Protein AF-A0A2A5JIL6-F1 (afdb_monomer_lite)

pLDDT: mean 71.81, std 15.85, range [43.34, 93.38]

Secondary structure (DSSP, 8-state):
--TTTSSEEE-TTS-EEEGGGGGS-HHHHHHHHHHHHHHHHHHHHHHHHHHHHHHHT--

Sequence (59 aa):
MIPGKTDYLYSSAGVRMPAWRVTLSSEQKKLLSVFESARDVVSDELDVMEQSDRHGNAA

Organism: Rhodococcus qingshengii (NCBI:txid334542)

Foldseek 3Di:
DDPPPQQWDADPVRDIDGPVLVVDDPVRVVVVVVVVVVVVVVVVVVVVVVVVVVVVPPD

Radius of gyration: 17.73 Å; chains: 1; bounding box: 41×29×44 Å

Structure (mmCIF, N/CA/C/O backbone):
data_AF-A0A2A5JIL6-F1
#
_entry.id   AF-A0A2A5JIL6-F1
#
loop_
_atom_site.group_PDB
_atom_site.id
_atom_site.type_symbol
_atom_site.label_atom_id
_atom_site.label_alt_id
_atom_site.label_comp_id
_atom_site.label_asym_id
_atom_site.label_entity_id
_atom_site.label_seq_id
_atom_site.pdbx_PDB_ins_code
_atom_site.Cartn_x
_atom_site.Cartn_y
_atom_site.Cartn_z
_atom_site.occupancy
_atom_site.B_iso_or_equiv
_atom_site.auth_seq_id
_atom_site.auth_comp_id
_atom_site.auth_asym_id
_atom_site.auth_atom_id
_atom_site.pdbx_PDB_model_num
ATOM 1 N N . MET A 1 1 ? -9.606 -23.295 7.958 1.00 43.38 1 MET A N 1
ATOM 2 C CA . MET A 1 1 ? -9.146 -21.987 7.442 1.00 43.38 1 MET A CA 1
ATOM 3 C C . MET A 1 1 ? -7.992 -22.273 6.486 1.00 43.38 1 MET A C 1
ATOM 5 O O . MET A 1 1 ? -7.069 -22.951 6.911 1.00 43.38 1 MET A O 1
ATOM 9 N N . ILE A 1 2 ? -8.090 -21.918 5.200 1.00 43.47 2 ILE A N 1
ATOM 10 C CA . ILE A 1 2 ? -7.062 -22.261 4.194 1.00 43.47 2 ILE A CA 1
ATOM 11 C C . ILE A 1 2 ? -6.047 -21.105 4.117 1.00 43.47 2 ILE A C 1
ATOM 13 O O . ILE A 1 2 ? -6.478 -19.987 3.820 1.00 43.47 2 ILE A O 1
ATOM 17 N N . PRO A 1 3 ? -4.742 -21.337 4.350 1.00 43.34 3 PRO A N 1
ATOM 18 C CA . PRO A 1 3 ? -3.697 -20.336 4.107 1.00 43.34 3 PRO A CA 1
ATOM 19 C C . PRO A 1 3 ? -3.720 -19.903 2.629 1.00 43.34 3 PRO A C 1
ATOM 21 O O . PRO A 1 3 ? -3.827 -20.765 1.759 1.00 43.34 3 PRO A O 1
ATOM 24 N N . GLY A 1 4 ? -3.686 -18.602 2.319 1.00 55.34 4 GLY A N 1
ATOM 25 C CA . GLY A 1 4 ? -3.709 -18.102 0.932 1.00 55.34 4 GLY A CA 1
ATOM 26 C C . GLY A 1 4 ? -4.991 -17.386 0.491 1.00 55.34 4 GLY A C 1
ATOM 27 O O . GLY A 1 4 ? -4.933 -16.484 -0.344 1.00 55.34 4 GLY A O 1
ATOM 28 N N . LYS A 1 5 ? -6.169 -17.741 1.033 1.00 52.94 5 LYS A N 1
ATOM 29 C CA . LYS A 1 5 ? -7.453 -17.122 0.617 1.00 52.94 5 LYS A CA 1
ATOM 30 C C . LYS A 1 5 ? -7.816 -15.852 1.390 1.00 52.94 5 LYS A C 1
ATOM 32 O O . LYS A 1 5 ? -8.552 -15.025 0.869 1.00 52.94 5 LYS A O 1
ATOM 37 N N . THR A 1 6 ? -7.290 -15.691 2.600 1.00 55.34 6 THR A N 1
ATOM 38 C CA . THR A 1 6 ? -7.491 -14.513 3.467 1.00 55.34 6 THR A CA 1
ATOM 39 C C . THR A 1 6 ? -6.353 -13.498 3.393 1.00 55.34 6 THR A C 1
ATOM 41 O O . THR A 1 6 ? -6.421 -12.462 4.044 1.00 55.34 6 THR A O 1
ATOM 44 N N . ASP A 1 7 ? -5.321 -13.762 2.591 1.00 74.75 7 ASP A N 1
ATOM 45 C CA . ASP A 1 7 ? -4.099 -12.948 2.580 1.00 74.75 7 ASP A CA 1
ATOM 46 C C . ASP A 1 7 ? -4.267 -11.636 1.811 1.00 74.75 7 ASP A C 1
ATOM 48 O O . ASP A 1 7 ? -3.385 -10.780 1.844 1.00 74.75 7 ASP A O 1
ATOM 52 N N . TYR A 1 8 ? -5.404 -11.463 1.131 1.00 80.94 8 TYR A N 1
ATOM 53 C CA . TYR A 1 8 ? -5.721 -10.286 0.340 1.00 80.94 8 TYR A CA 1
ATOM 54 C C . TYR A 1 8 ? -7.156 -9.821 0.588 1.00 80.94 8 TYR A C 1
ATOM 56 O O . TYR A 1 8 ? -8.083 -10.622 0.681 1.00 80.94 8 TYR A O 1
ATOM 64 N N . LEU A 1 9 ? -7.323 -8.507 0.648 1.00 85.56 9 LEU A N 1
ATOM 65 C CA . LEU A 1 9 ? -8.585 -7.788 0.730 1.00 85.56 9 LEU A CA 1
ATOM 66 C C . LEU A 1 9 ? -8.772 -6.955 -0.539 1.00 85.56 9 LEU A C 1
ATOM 68 O O . LEU A 1 9 ? -7.817 -6.708 -1.275 1.00 85.56 9 LEU A O 1
ATOM 72 N N . TYR A 1 10 ? -9.993 -6.497 -0.783 1.00 84.44 10 TYR A N 1
ATOM 73 C CA . TYR A 1 10 ? -10.281 -5.539 -1.846 1.00 84.44 10 TYR A CA 1
ATOM 74 C C . TYR A 1 10 ? -10.502 -4.1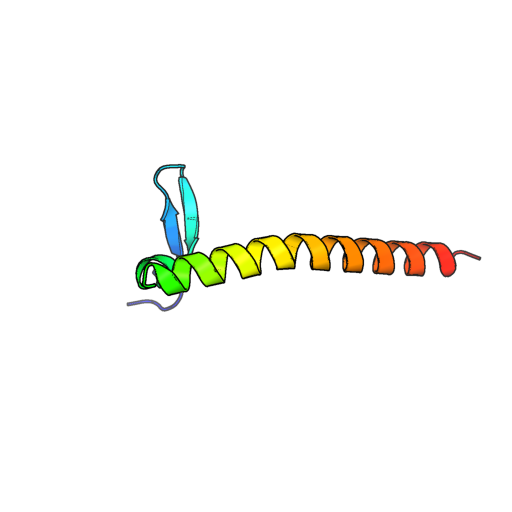57 -1.233 1.00 84.44 10 TYR A C 1
ATOM 76 O O . TYR A 1 10 ? -11.213 -4.023 -0.236 1.00 84.44 10 TYR A O 1
ATOM 84 N N . SER A 1 11 ? -9.872 -3.133 -1.808 1.00 80.62 11 SER A N 1
ATOM 85 C CA . SER A 1 11 ? -10.163 -1.742 -1.468 1.00 80.62 11 SER A CA 1
ATOM 86 C C . SER A 1 11 ? -11.558 -1.351 -1.964 1.00 80.62 11 SER A C 1
ATOM 88 O O . SER A 1 11 ? -12.154 -2.034 -2.799 1.00 80.62 11 SER A O 1
ATOM 90 N N . SER A 1 12 ? -12.069 -0.209 -1.503 1.00 78.81 12 SER A N 1
ATOM 91 C CA . SER A 1 12 ? -13.325 0.366 -2.007 1.00 78.81 12 SER A CA 1
ATOM 92 C C . SER A 1 12 ? -13.292 0.681 -3.508 1.00 78.81 12 SER A C 1
ATOM 94 O O . SER A 1 12 ? -14.340 0.732 -4.140 1.00 78.81 12 SER A O 1
ATOM 96 N N . ALA A 1 13 ? -12.099 0.840 -4.088 1.00 84.56 13 ALA A N 1
ATOM 97 C CA . ALA A 1 13 ? -11.894 1.007 -5.525 1.00 84.56 13 ALA A CA 1
ATOM 98 C C . ALA A 1 13 ? -11.786 -0.333 -6.286 1.00 84.56 13 ALA A C 1
ATOM 100 O O . ALA A 1 13 ? -11.452 -0.344 -7.466 1.00 84.56 13 ALA A O 1
ATOM 101 N N . GLY A 1 14 ? -12.011 -1.474 -5.622 1.00 83.44 14 GLY A N 1
ATOM 102 C CA . GLY A 1 14 ? -11.902 -2.806 -6.224 1.00 83.44 14 GLY A CA 1
ATOM 103 C C . GLY A 1 14 ? -10.464 -3.299 -6.416 1.00 83.44 14 GLY A C 1
ATOM 104 O O . GLY A 1 14 ? -10.247 -4.312 -7.078 1.00 83.44 14 GLY A O 1
ATOM 105 N N . VAL A 1 15 ? -9.470 -2.624 -5.830 1.00 83.75 15 VAL A N 1
ATOM 106 C CA . VAL A 1 15 ? -8.057 -3.010 -5.959 1.00 83.75 15 VAL A CA 1
ATOM 107 C C . VAL A 1 15 ? -7.718 -4.081 -4.930 1.00 83.75 15 VAL A C 1
ATOM 109 O O . VAL A 1 15 ? -7.934 -3.893 -3.732 1.00 83.75 15 VAL A O 1
ATOM 112 N N . ARG A 1 16 ? -7.151 -5.201 -5.384 1.00 85.75 16 ARG A N 1
ATOM 113 C CA . ARG A 1 16 ? -6.675 -6.271 -4.501 1.00 85.75 16 ARG A CA 1
ATOM 114 C C . ARG A 1 16 ? -5.417 -5.814 -3.761 1.00 85.75 16 ARG A C 1
ATOM 116 O O . ARG A 1 16 ? -4.427 -5.448 -4.385 1.00 85.75 16 ARG A O 1
ATOM 123 N N . MET A 1 17 ? -5.429 -5.886 -2.435 1.00 85.81 17 MET A N 1
ATOM 124 C CA . MET A 1 17 ? -4.311 -5.503 -1.575 1.00 85.81 17 MET A CA 1
ATOM 125 C C . MET A 1 17 ? -4.049 -6.559 -0.497 1.00 85.81 17 MET A C 1
ATOM 127 O O . MET A 1 17 ? -4.992 -7.210 -0.058 1.00 85.81 17 MET A O 1
ATOM 131 N N . PRO A 1 18 ? -2.804 -6.746 -0.035 1.00 86.75 18 PRO A N 1
ATOM 132 C CA . PRO A 1 18 ? -2.518 -7.675 1.052 1.00 86.75 18 PRO A CA 1
ATOM 133 C C . PRO A 1 18 ? -3.259 -7.315 2.348 1.00 86.75 18 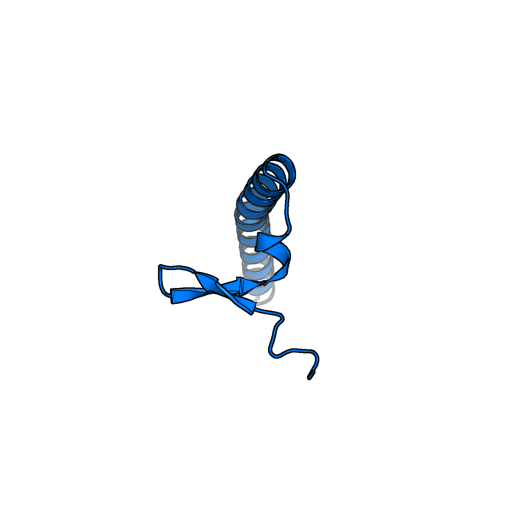PRO A C 1
ATOM 135 O O . PRO A 1 18 ? -3.271 -6.155 2.762 1.00 86.75 18 PRO A O 1
ATOM 138 N N . ALA A 1 19 ? -3.841 -8.309 3.017 1.00 85.31 19 ALA A N 1
ATOM 139 C CA . ALA A 1 19 ? -4.648 -8.130 4.219 1.00 85.31 19 ALA A CA 1
ATOM 140 C C . ALA A 1 19 ? -3.845 -7.531 5.381 1.00 85.31 19 ALA A C 1
ATOM 142 O O . ALA A 1 19 ? -4.365 -6.691 6.106 1.00 85.31 19 ALA A O 1
ATOM 143 N N . TRP A 1 20 ? -2.557 -7.867 5.513 1.00 85.94 20 TRP A N 1
ATOM 144 C CA . TRP A 1 20 ? -1.686 -7.321 6.563 1.00 85.94 20 TRP A CA 1
ATOM 145 C C . TRP A 1 20 ? -1.541 -5.792 6.506 1.00 85.94 20 TRP A C 1
ATOM 147 O O . TRP A 1 20 ? -1.248 -5.162 7.517 1.00 85.94 20 TRP A O 1
ATOM 157 N N . ARG A 1 21 ? -1.807 -5.145 5.362 1.00 86.81 21 ARG A N 1
ATOM 158 C CA . ARG A 1 21 ? -1.766 -3.676 5.277 1.00 86.81 21 ARG A CA 1
ATOM 159 C C . ARG A 1 21 ? -2.795 -3.003 6.190 1.00 86.81 21 ARG A C 1
ATOM 161 O O . ARG A 1 21 ? -2.569 -1.877 6.635 1.00 86.81 21 ARG A O 1
ATOM 168 N N . VAL A 1 22 ? -3.917 -3.666 6.498 1.00 83.81 22 VAL A N 1
ATOM 169 C CA . VAL A 1 22 ? -4.946 -3.094 7.389 1.00 83.81 22 VAL A CA 1
ATOM 170 C C . VAL A 1 22 ? -4.533 -3.132 8.855 1.00 83.81 22 VAL A C 1
ATOM 172 O O . VAL A 1 22 ? -4.999 -2.294 9.622 1.00 83.81 22 VAL A O 1
ATOM 175 N N . THR A 1 23 ? -3.635 -4.047 9.233 1.00 85.44 23 THR A N 1
ATOM 176 C CA . THR A 1 23 ? -3.163 -4.207 10.616 1.00 85.44 23 THR A CA 1
ATOM 177 C C . THR A 1 23 ? -2.052 -3.222 10.981 1.00 85.44 23 THR A C 1
ATOM 179 O O . THR A 1 23 ? -1.635 -3.178 12.134 1.00 85.44 23 THR A O 1
ATOM 182 N N . LEU A 1 24 ? -1.559 -2.436 10.018 1.00 86.06 24 LEU A N 1
ATOM 183 C CA . LEU A 1 24 ? -0.516 -1.439 10.241 1.00 86.06 24 LEU A CA 1
ATOM 184 C C . LEU A 1 24 ? -1.044 -0.205 10.979 1.00 86.06 24 LEU A C 1
ATOM 186 O O . LEU A 1 24 ? -2.137 0.300 10.691 1.00 86.06 24 LEU A O 1
ATOM 190 N N . SER A 1 25 ? -0.205 0.347 11.853 1.00 92.69 25 SER A N 1
ATOM 191 C CA . SER A 1 25 ? -0.422 1.662 12.455 1.00 92.69 25 SER A CA 1
ATOM 192 C C . SER A 1 25 ? -0.281 2.791 11.426 1.00 92.69 25 SER A C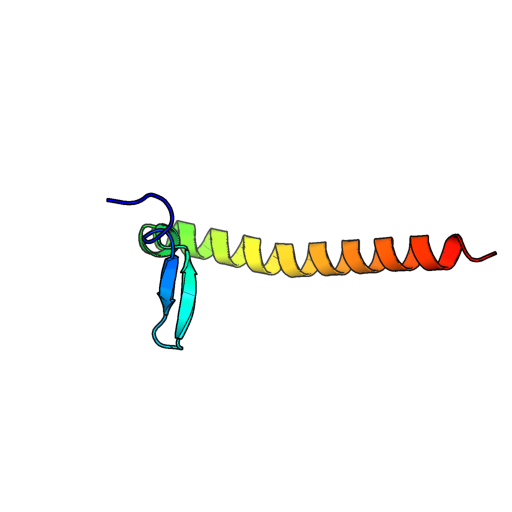 1
ATOM 194 O O . SER A 1 25 ? 0.246 2.602 10.327 1.00 92.69 25 SER A O 1
ATOM 196 N N . SER A 1 26 ? -0.725 3.999 11.782 1.00 91.06 26 SER A N 1
ATOM 197 C CA . SER A 1 26 ? -0.589 5.177 10.915 1.00 91.06 26 SER A CA 1
ATOM 198 C C . SER A 1 26 ? 0.870 5.492 10.568 1.00 91.06 26 SER A C 1
ATOM 200 O O . SER A 1 26 ? 1.164 5.798 9.417 1.00 91.06 26 SER A O 1
ATOM 202 N N . GLU A 1 27 ? 1.793 5.362 11.526 1.00 93.38 27 GLU A N 1
ATOM 203 C CA . GLU A 1 27 ? 3.224 5.600 11.285 1.00 93.38 27 GLU A CA 1
ATOM 204 C C . GLU A 1 27 ? 3.833 4.534 10.368 1.00 93.38 27 GLU A C 1
ATOM 206 O O . GLU A 1 27 ? 4.574 4.853 9.440 1.00 93.38 27 GLU A O 1
ATOM 211 N N . GLN A 1 28 ? 3.447 3.268 10.542 1.00 90.56 28 GLN A N 1
ATOM 212 C CA . GLN A 1 28 ? 3.881 2.188 9.653 1.00 90.56 28 GLN A CA 1
ATOM 213 C C . GLN A 1 28 ? 3.346 2.365 8.228 1.00 90.56 28 GLN A C 1
ATOM 215 O O . GLN A 1 28 ? 4.068 2.108 7.269 1.00 90.56 28 GLN A O 1
ATOM 220 N N . LYS A 1 29 ? 2.107 2.846 8.068 1.00 88.62 29 LYS A N 1
ATOM 221 C CA . LYS A 1 29 ? 1.533 3.161 6.749 1.00 88.62 29 LYS A CA 1
ATOM 222 C C . LYS A 1 29 ? 2.295 4.286 6.046 1.00 88.62 29 LYS A C 1
ATOM 224 O O . LYS A 1 29 ? 2.522 4.186 4.845 1.00 88.62 29 LYS A O 1
ATOM 229 N N . LYS A 1 30 ? 2.732 5.317 6.781 1.00 90.06 30 LYS A N 1
ATOM 230 C CA . LYS A 1 30 ? 3.579 6.388 6.227 1.00 90.06 30 LYS A CA 1
ATOM 231 C C . LYS A 1 30 ? 4.921 5.844 5.736 1.00 90.06 30 LYS A C 1
ATOM 233 O O . LYS A 1 30 ? 5.303 6.121 4.605 1.00 90.06 30 LYS A O 1
ATOM 238 N N . LEU A 1 31 ? 5.601 5.034 6.551 1.00 91.31 31 LEU A N 1
ATOM 239 C CA . LEU A 1 31 ? 6.873 4.408 6.168 1.00 91.31 31 LEU A CA 1
ATOM 240 C C . LEU A 1 31 ? 6.721 3.500 4.945 1.00 91.31 31 LEU A C 1
ATOM 242 O O . LEU A 1 31 ? 7.547 3.546 4.038 1.00 91.31 31 LEU A O 1
ATOM 246 N N . LEU A 1 32 ? 5.644 2.715 4.895 1.00 88.12 32 LEU A N 1
ATOM 247 C CA . LEU A 1 32 ? 5.347 1.849 3.761 1.00 88.12 32 LEU A CA 1
ATOM 248 C C . LEU A 1 32 ? 5.119 2.653 2.471 1.00 88.12 32 LEU A C 1
ATOM 250 O O . LEU A 1 32 ? 5.643 2.274 1.431 1.00 88.12 32 LEU A O 1
ATOM 254 N N . SER A 1 33 ? 4.407 3.783 2.542 1.00 86.69 33 SER A N 1
ATOM 255 C CA . SER A 1 33 ? 4.217 4.671 1.387 1.00 86.69 33 SER A CA 1
ATOM 256 C C . SER A 1 33 ? 5.541 5.221 0.858 1.00 86.69 33 SER A C 1
ATOM 258 O O . SER A 1 33 ? 5.735 5.253 -0.350 1.00 86.69 33 SER A O 1
ATOM 260 N N . VAL A 1 34 ? 6.453 5.636 1.744 1.00 88.44 34 VAL A N 1
ATOM 261 C CA . VAL A 1 34 ? 7.787 6.118 1.347 1.00 88.44 34 VAL A CA 1
ATOM 262 C C . VAL A 1 34 ? 8.589 5.001 0.681 1.00 88.44 34 VAL A C 1
ATOM 264 O O . VAL A 1 34 ? 9.218 5.229 -0.349 1.00 88.44 34 VAL A O 1
ATOM 267 N N . PHE A 1 35 ? 8.541 3.789 1.241 1.00 84.94 35 PHE A N 1
ATOM 268 C CA . PHE A 1 35 ? 9.219 2.630 0.666 1.00 84.94 35 PHE A CA 1
ATOM 269 C C . PHE A 1 35 ? 8.677 2.272 -0.723 1.00 84.94 35 PHE A C 1
ATOM 271 O O . PHE A 1 35 ? 9.459 2.007 -1.628 1.00 84.94 35 PHE A O 1
ATOM 278 N N . GLU A 1 36 ? 7.357 2.284 -0.909 1.00 84.81 36 GLU A N 1
ATOM 279 C CA . GLU A 1 36 ? 6.725 1.998 -2.202 1.00 84.81 36 GLU A CA 1
ATOM 280 C C . GLU A 1 36 ? 7.105 3.033 -3.260 1.00 84.81 36 GLU A C 1
ATOM 282 O O . GLU A 1 36 ? 7.550 2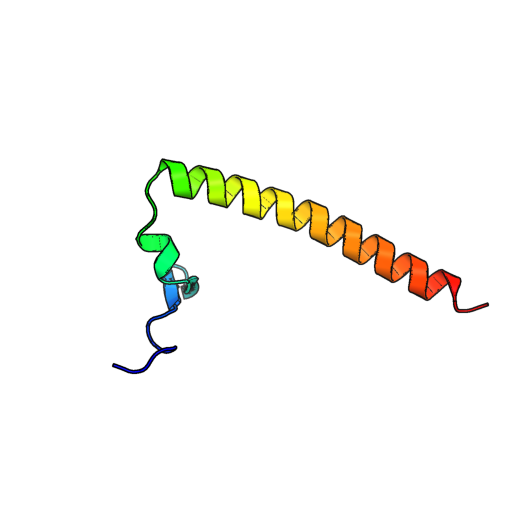.649 -4.335 1.00 84.81 36 GLU A O 1
ATOM 287 N N . SER A 1 37 ? 7.058 4.327 -2.932 1.00 79.25 37 SER A N 1
ATOM 288 C CA . SER A 1 37 ? 7.483 5.375 -3.867 1.00 79.25 37 SER A CA 1
ATOM 289 C C . SER A 1 37 ? 8.972 5.299 -4.216 1.00 79.25 37 SER A C 1
ATOM 291 O O . SER A 1 37 ? 9.349 5.590 -5.344 1.00 79.25 37 SER A O 1
ATOM 293 N N . ALA A 1 38 ? 9.828 4.903 -3.270 1.00 75.38 38 ALA A N 1
ATOM 294 C CA . ALA A 1 38 ? 11.250 4.701 -3.543 1.00 75.38 38 ALA A CA 1
ATOM 295 C C . ALA A 1 38 ? 11.505 3.440 -4.384 1.00 75.38 38 ALA A C 1
ATOM 297 O O . ALA A 1 38 ? 12.424 3.418 -5.198 1.00 75.38 38 ALA A O 1
ATOM 298 N N . ARG A 1 39 ? 10.694 2.392 -4.202 1.00 70.44 39 ARG A N 1
ATOM 299 C CA . ARG A 1 39 ? 10.796 1.156 -4.980 1.00 70.44 39 ARG A CA 1
ATOM 300 C C . ARG A 1 39 ? 10.500 1.394 -6.454 1.00 70.44 39 ARG A C 1
ATOM 302 O O . ARG A 1 39 ? 11.221 0.839 -7.271 1.00 70.44 39 ARG A O 1
ATOM 309 N N . ASP A 1 40 ? 9.492 2.198 -6.777 1.00 64.56 40 ASP A N 1
ATOM 310 C CA . ASP A 1 40 ? 9.158 2.503 -8.173 1.00 64.56 40 ASP A CA 1
ATOM 311 C C . ASP A 1 40 ? 10.353 3.165 -8.886 1.00 64.56 40 ASP A C 1
ATOM 313 O O . ASP A 1 40 ? 10.721 2.759 -9.982 1.00 6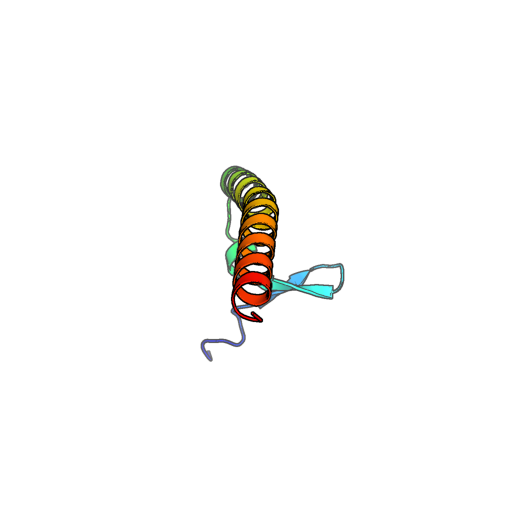4.56 40 ASP A O 1
ATOM 317 N N . VAL A 1 41 ? 11.057 4.074 -8.200 1.00 61.78 41 VAL A N 1
ATOM 318 C CA . VAL A 1 41 ? 12.270 4.730 -8.726 1.00 61.78 41 VAL A CA 1
ATOM 319 C C . VAL A 1 41 ? 13.422 3.738 -8.931 1.00 61.78 41 VAL A C 1
ATOM 321 O O . VAL A 1 41 ? 14.065 3.746 -9.975 1.00 61.78 41 VAL A O 1
ATOM 324 N N . VAL A 1 42 ? 13.675 2.856 -7.959 1.00 60.47 42 VAL A N 1
ATOM 325 C CA . VAL A 1 42 ? 14.756 1.856 -8.059 1.00 60.47 42 VAL A CA 1
ATOM 326 C C . VAL A 1 42 ? 14.446 0.785 -9.111 1.00 60.47 42 VAL A C 1
ATOM 328 O O . VAL A 1 42 ? 15.353 0.295 -9.779 1.00 60.47 42 VAL A O 1
ATOM 331 N N . SER A 1 43 ? 13.179 0.399 -9.273 1.00 60.41 43 SER A N 1
ATOM 332 C CA . SER A 1 43 ? 12.763 -0.543 -10.315 1.00 60.41 43 SER A CA 1
ATOM 333 C C . SER A 1 43 ? 12.950 0.043 -11.712 1.00 60.41 43 SER A C 1
ATOM 335 O O . SER A 1 43 ? 13.492 -0.655 -12.563 1.00 60.41 43 SER A O 1
ATOM 337 N N . ASP A 1 44 ? 12.611 1.315 -11.924 1.00 59.50 44 ASP A N 1
ATOM 338 C CA . ASP A 1 44 ? 12.852 1.988 -13.203 1.00 59.50 44 ASP A CA 1
ATOM 339 C C . ASP A 1 44 ? 14.355 2.046 -13.540 1.00 59.50 44 ASP A C 1
ATOM 341 O O . ASP A 1 44 ? 14.752 1.799 -14.679 1.00 59.50 44 ASP A O 1
ATOM 345 N N . GLU A 1 45 ? 15.219 2.307 -12.554 1.00 59.53 45 GLU A N 1
ATOM 346 C CA . GLU A 1 45 ? 16.677 2.309 -12.746 1.00 59.53 45 GLU A CA 1
ATOM 347 C C . GLU A 1 45 ? 17.227 0.921 -13.115 1.00 59.53 45 GLU A C 1
ATOM 349 O O . GLU A 1 45 ? 18.063 0.799 -14.015 1.00 59.53 45 GLU A O 1
ATOM 354 N N . LEU A 1 46 ? 16.743 -0.135 -12.455 1.00 58.41 46 LEU A N 1
ATOM 355 C CA . LEU A 1 46 ? 17.155 -1.509 -12.747 1.00 58.41 46 LEU A CA 1
ATOM 356 C C . LEU A 1 46 ? 16.648 -1.991 -14.112 1.00 58.41 46 LEU A C 1
ATOM 358 O O . LEU A 1 46 ? 17.413 -2.619 -14.845 1.00 58.41 46 LEU A O 1
ATOM 362 N N . ASP A 1 47 ? 15.414 -1.654 -14.488 1.00 60.03 47 ASP A N 1
ATOM 363 C CA . ASP A 1 47 ? 14.855 -1.992 -15.800 1.00 60.03 47 ASP A CA 1
ATOM 364 C C . ASP A 1 47 ? 15.633 -1.295 -16.933 1.00 60.03 47 ASP A C 1
ATOM 366 O O . ASP A 1 47 ? 15.902 -1.899 -17.976 1.00 60.03 47 ASP A O 1
ATOM 370 N N . VAL A 1 48 ? 16.069 -0.047 -16.724 1.00 60.06 48 VAL A N 1
ATOM 371 C CA . VAL A 1 48 ? 16.914 0.696 -17.678 1.00 60.06 48 VAL A CA 1
ATOM 372 C C . VAL A 1 48 ? 18.312 0.078 -17.804 1.00 60.06 48 VAL A C 1
ATOM 374 O O . VAL A 1 48 ? 18.847 -0.025 -18.916 1.00 60.06 48 VAL A O 1
ATOM 377 N N . MET A 1 49 ? 18.910 -0.368 -16.697 1.00 60.28 49 MET A N 1
ATOM 378 C CA . MET A 1 49 ? 20.195 -1.075 -16.727 1.00 60.28 4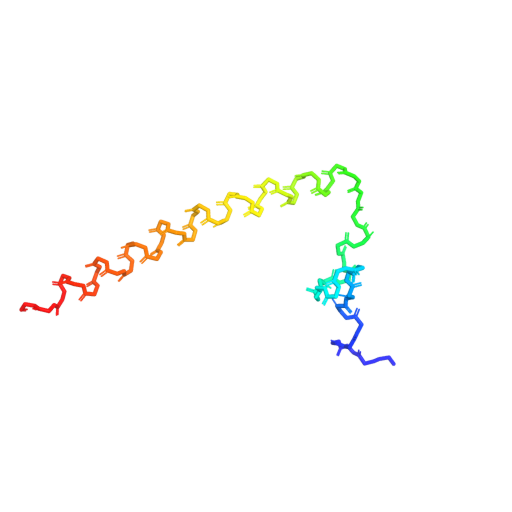9 MET A CA 1
ATOM 379 C C . MET A 1 49 ? 20.085 -2.419 -17.460 1.00 60.28 49 MET A C 1
ATOM 381 O O . MET A 1 49 ? 20.893 -2.698 -18.345 1.00 60.28 49 MET A O 1
ATOM 385 N N . GLU A 1 50 ? 19.045 -3.213 -17.193 1.00 59.44 50 GLU A N 1
ATOM 386 C CA . GLU A 1 50 ? 18.841 -4.511 -17.852 1.00 59.44 50 GLU A CA 1
ATOM 387 C C . GLU A 1 50 ? 18.585 -4.368 -19.366 1.00 59.44 50 GLU A C 1
ATOM 389 O O . GLU A 1 50 ? 19.001 -5.209 -20.170 1.00 59.44 50 GLU A O 1
ATOM 394 N N . GLN A 1 51 ? 17.926 -3.288 -19.795 1.00 57.44 51 GLN A N 1
ATOM 395 C CA . GLN A 1 51 ? 17.748 -2.978 -21.218 1.00 57.44 51 GLN A CA 1
ATOM 396 C C . GLN A 1 51 ? 19.054 -2.552 -21.900 1.00 57.44 51 GLN A C 1
ATOM 398 O O . GLN A 1 51 ? 19.278 -2.906 -23.062 1.00 57.44 51 GLN A O 1
ATOM 403 N N . SER A 1 52 ? 19.925 -1.838 -21.186 1.00 57.44 52 SER A N 1
ATOM 404 C CA . SER A 1 52 ? 21.235 -1.415 -21.694 1.00 57.44 52 SER A CA 1
ATOM 405 C C . SER A 1 52 ? 22.165 -2.612 -21.909 1.00 57.44 52 SER A C 1
ATOM 407 O O . SER A 1 52 ? 22.794 -2.720 -22.964 1.00 57.44 52 SER A O 1
ATOM 409 N N . ASP A 1 53 ? 22.171 -3.569 -20.979 1.00 57.12 53 ASP A N 1
ATOM 410 C CA . ASP A 1 53 ? 22.967 -4.798 -21.091 1.00 57.12 53 ASP A CA 1
ATOM 411 C C . ASP A 1 53 ? 22.515 -5.680 -22.267 1.00 57.12 53 ASP A C 1
ATOM 413 O O . ASP A 1 53 ? 23.336 -6.288 -22.959 1.00 57.12 53 ASP A O 1
ATOM 417 N N . ARG A 1 54 ? 21.209 -5.706 -22.571 1.00 56.62 54 ARG A N 1
ATOM 418 C CA . ARG A 1 54 ? 20.678 -6.422 -23.746 1.00 56.62 54 ARG A CA 1
ATOM 419 C C . ARG A 1 54 ? 21.018 -5.748 -25.076 1.00 56.62 54 ARG A C 1
ATOM 421 O O . ARG A 1 54 ? 21.178 -6.453 -26.069 1.00 56.62 54 ARG A O 1
ATOM 428 N N . HIS A 1 55 ? 21.145 -4.421 -25.114 1.00 51.88 55 HIS A N 1
ATOM 429 C CA . HIS A 1 55 ? 21.585 -3.698 -26.314 1.00 51.88 55 HIS A CA 1
ATOM 430 C C . HIS A 1 55 ? 23.105 -3.768 -26.531 1.00 51.88 55 HIS A C 1
ATOM 432 O O . HIS A 1 55 ? 23.558 -3.686 -27.670 1.00 51.88 55 HIS A O 1
ATOM 438 N N . GLY A 1 56 ? 23.893 -3.957 -25.468 1.00 52.56 56 GLY A N 1
ATOM 439 C CA . GLY A 1 56 ? 25.352 -4.097 -25.540 1.00 52.56 56 GLY A CA 1
ATOM 440 C C . GLY A 1 56 ? 25.851 -5.466 -26.016 1.00 52.56 56 GLY A C 1
ATOM 441 O O . GLY A 1 56 ? 27.000 -5.577 -26.427 1.00 52.56 56 GLY A O 1
ATOM 442 N N . ASN A 1 57 ? 25.001 -6.498 -25.996 1.00 46.56 57 ASN A N 1
ATOM 443 C CA . ASN A 1 57 ? 25.365 -7.871 -26.372 1.00 46.56 57 ASN A CA 1
ATOM 444 C C . ASN A 1 57 ? 24.847 -8.289 -27.767 1.00 46.56 57 ASN A C 1
ATOM 446 O O . ASN A 1 57 ? 24.820 -9.475 -28.091 1.00 46.56 57 ASN A O 1
ATOM 450 N N . ALA A 1 58 ? 24.401 -7.321 -28.577 1.00 50.44 58 ALA A N 1
ATOM 451 C CA . ALA A 1 58 ? 23.957 -7.502 -29.962 1.00 50.44 58 ALA A CA 1
ATOM 452 C C . ALA A 1 58 ? 24.977 -6.948 -30.982 1.00 50.44 58 ALA A C 1
ATOM 454 O O . ALA A 1 58 ? 24.583 -6.352 -31.987 1.00 50.44 58 ALA A O 1
ATOM 455 N N . ALA A 1 59 ? 26.276 -7.125 -30.714 1.00 44.00 59 ALA A N 1
ATOM 456 C CA . ALA A 1 59 ? 27.377 -6.794 -31.621 1.00 44.00 59 ALA A CA 1
ATOM 457 C C . ALA A 1 59 ? 28.268 -8.017 -31.869 1.00 44.00 59 ALA A C 1
ATOM 459 O O . ALA A 1 59 ? 28.581 -8.722 -30.883 1.00 44.00 59 ALA A O 1
#